Protein AF-A0A660TZJ4-F1 (afdb_monomer)

Mean predicted aligned error: 9.01 Å

Solvent-accessible surface area (backbone atoms only — not comparable to full-atom values): 4767 Å² total; per-residue (Å²): 112,68,70,72,44,49,77,55,35,62,67,72,46,77,50,72,47,54,35,86,86,77,70,45,68,69,79,51,64,51,74,41,53,75,43,70,70,37,44,49,54,37,26,66,71,46,34,64,36,73,56,94,92,39,66,38,86,49,69,86,82,68,74,78,73,73,79,83,63,75,80,80,77,131

Secondary structure (DSSP, 8-state):
-HHHHHTTS-EEEEEEEE-TTT--EEEEEEEEES-HHHHHHHHHHHTT-EETTEE-------------------

Sequence (74 aa):
MSELFAQYGEVTSTSIITDRETGRSRGFAFVEMADDAKALEAIEALNNQDLSGRPLNISEARPRKDNDRPRRDY

Structure (mmCIF, N/CA/C/O backbone):
data_AF-A0A660TZJ4-F1
#
_entry.id   AF-A0A660TZJ4-F1
#
loop_
_atom_site.group_PDB
_atom_site.id
_atom_site.type_symbol
_atom_site.label_atom_id
_atom_site.label_alt_id
_atom_site.label_comp_id
_atom_site.label_asym_id
_atom_site.label_entity_id
_atom_site.label_seq_id
_atom_site.pdbx_PDB_ins_code
_atom_site.Cartn_x
_atom_site.Cartn_y
_atom_site.Cartn_z
_atom_site.occupancy
_atom_site.B_iso_or_equiv
_atom_site.auth_seq_id
_atom_site.auth_comp_id
_atom_site.auth_asym_id
_atom_site.auth_atom_id
_atom_site.pdbx_PDB_model_num
ATOM 1 N N . MET A 1 1 ? -8.927 -0.453 -0.195 1.00 66.56 1 MET A N 1
ATOM 2 C CA . MET A 1 1 ? -7.453 -0.508 -0.373 1.00 66.56 1 MET A CA 1
ATOM 3 C C . MET A 1 1 ? -7.101 -1.534 -1.437 1.00 66.56 1 MET A C 1
ATOM 5 O O . MET A 1 1 ? -6.442 -1.160 -2.387 1.00 66.56 1 MET A O 1
ATOM 9 N N . SER A 1 2 ? -7.599 -2.771 -1.339 1.00 68.56 2 SER A N 1
ATOM 10 C CA . SER A 1 2 ? -7.490 -3.806 -2.383 1.00 68.56 2 SER A CA 1
ATOM 11 C C . SER A 1 2 ? -7.912 -3.323 -3.776 1.00 68.56 2 SER A C 1
ATOM 13 O O . SER A 1 2 ? -7.163 -3.523 -4.721 1.00 68.56 2 SER A O 1
ATOM 15 N N . GLU A 1 3 ? -9.041 -2.618 -3.913 1.00 74.38 3 GLU A N 1
ATOM 16 C CA .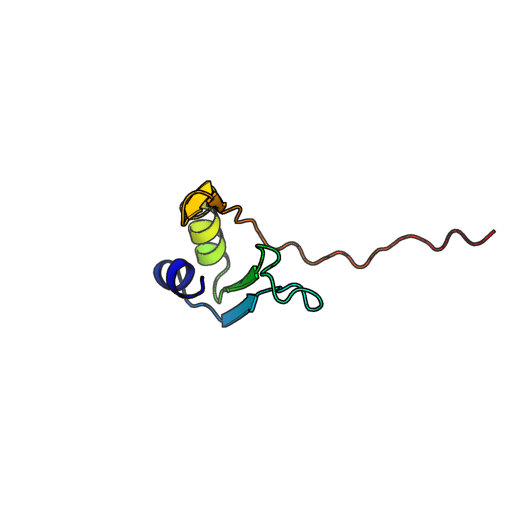 GLU A 1 3 ? -9.504 -2.125 -5.227 1.00 74.38 3 GLU A CA 1
ATOM 17 C C . GLU A 1 3 ? -8.542 -1.135 -5.905 1.00 74.38 3 GLU A C 1
ATOM 19 O O . GLU A 1 3 ? -8.452 -1.116 -7.128 1.00 74.38 3 GLU A O 1
ATOM 24 N N . LEU A 1 4 ? -7.787 -0.339 -5.133 1.00 77.25 4 LEU A N 1
ATOM 25 C CA . LEU A 1 4 ? -6.810 0.599 -5.700 1.00 77.25 4 LEU A CA 1
ATOM 26 C C . LEU A 1 4 ? -5.624 -0.133 -6.324 1.00 77.25 4 LEU A C 1
ATOM 28 O O . LEU A 1 4 ? -5.111 0.331 -7.334 1.00 77.25 4 LEU A O 1
ATOM 32 N N . PHE A 1 5 ? -5.203 -1.256 -5.741 1.00 77.25 5 PHE A N 1
ATOM 33 C CA . PHE A 1 5 ? -4.122 -2.086 -6.279 1.00 77.25 5 PHE A CA 1
ATOM 34 C C . PHE A 1 5 ? -4.615 -3.031 -7.378 1.00 77.25 5 PHE A C 1
ATOM 36 O O . PHE A 1 5 ? -3.878 -3.285 -8.328 1.00 77.25 5 PHE A O 1
ATOM 43 N N . ALA A 1 6 ? -5.878 -3.463 -7.307 1.00 79.62 6 ALA A N 1
ATOM 44 C CA . ALA A 1 6 ? -6.509 -4.327 -8.303 1.00 79.62 6 ALA A CA 1
ATOM 45 C C . ALA A 1 6 ? -6.533 -3.721 -9.720 1.00 79.62 6 ALA A C 1
ATOM 47 O O . ALA A 1 6 ? -6.594 -4.458 -10.699 1.00 79.62 6 ALA A O 1
ATOM 48 N N . GLN A 1 7 ? -6.466 -2.388 -9.850 1.00 82.31 7 GLN A N 1
ATOM 49 C CA . GLN A 1 7 ? -6.369 -1.729 -11.161 1.00 82.31 7 GLN A CA 1
ATOM 50 C C . GLN A 1 7 ? -4.987 -1.897 -11.820 1.00 82.31 7 GLN A C 1
ATOM 52 O O . GLN A 1 7 ? -4.880 -1.813 -13.040 1.00 82.31 7 GLN A O 1
ATOM 57 N N . TYR A 1 8 ? -3.933 -2.095 -11.021 1.00 83.31 8 TYR A N 1
ATOM 58 C CA . TYR A 1 8 ? -2.555 -2.214 -11.503 1.00 83.31 8 TYR A CA 1
ATOM 59 C C . TYR A 1 8 ? -2.155 -3.678 -11.700 1.00 83.31 8 TYR A C 1
ATOM 61 O O . TYR A 1 8 ? -1.387 -3.986 -12.610 1.00 83.31 8 TYR A O 1
ATOM 69 N N . GLY A 1 9 ? -2.691 -4.590 -10.885 1.00 80.75 9 GLY A N 1
ATOM 70 C CA . GLY A 1 9 ? -2.422 -6.019 -11.001 1.00 80.75 9 GLY A CA 1
ATOM 71 C C . GLY A 1 9 ? -3.267 -6.875 -10.064 1.00 80.75 9 GLY A C 1
ATOM 72 O O . GLY A 1 9 ? -4.084 -6.376 -9.293 1.00 80.75 9 GLY A O 1
ATOM 73 N N . GLU A 1 10 ? -3.057 -8.187 -10.133 1.00 85.88 10 GLU A N 1
ATOM 74 C CA . GLU A 1 10 ? -3.748 -9.141 -9.270 1.00 85.88 10 GLU A CA 1
ATOM 75 C C . GLU A 1 10 ? -3.194 -9.078 -7.839 1.00 85.88 10 GLU A C 1
ATOM 77 O O . GLU A 1 10 ? -1.989 -9.208 -7.608 1.00 85.88 10 GLU A O 1
ATOM 82 N N . VAL A 1 11 ? -4.094 -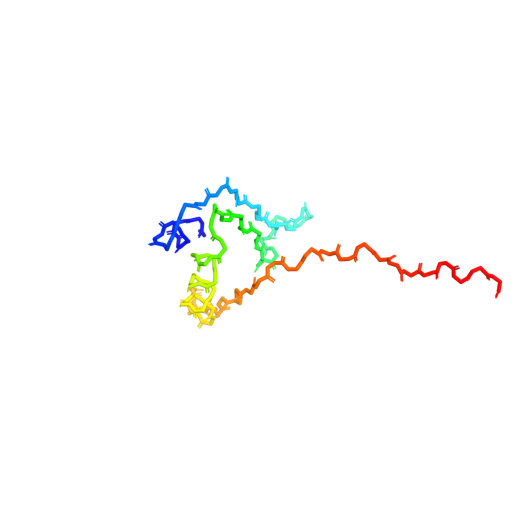8.853 -6.879 1.00 86.69 11 VAL A N 1
ATOM 83 C CA . VAL A 1 11 ? -3.777 -8.811 -5.451 1.00 86.69 11 VAL A CA 1
ATOM 84 C C . VAL A 1 11 ? -3.959 -10.208 -4.870 1.00 86.69 11 VAL A C 1
ATOM 86 O O . VAL A 1 11 ? -5.082 -10.704 -4.783 1.00 86.69 11 VAL A O 1
ATOM 89 N N . THR A 1 12 ? -2.864 -10.815 -4.428 1.00 86.94 12 THR A N 1
ATOM 90 C CA . THR A 1 12 ? -2.845 -12.145 -3.811 1.00 86.94 12 THR A CA 1
ATOM 91 C C . THR A 1 12 ? -3.381 -12.102 -2.384 1.00 86.94 12 THR A C 1
ATOM 93 O O . THR A 1 12 ? -4.147 -12.972 -1.971 1.00 86.94 12 THR A O 1
ATOM 96 N N . SER A 1 13 ? -2.992 -11.086 -1.608 1.00 83.94 13 SER A N 1
ATOM 97 C CA . SER A 1 13 ? -3.381 -10.990 -0.201 1.00 83.94 13 SER A CA 1
ATOM 98 C C . SER A 1 13 ? -3.374 -9.552 0.305 1.00 83.94 13 SER A C 1
ATOM 100 O O . SER A 1 13 ? -2.552 -8.734 -0.097 1.00 83.94 13 SER A O 1
ATOM 102 N N . THR A 1 14 ? -4.279 -9.225 1.228 1.00 84.94 14 THR A N 1
ATOM 103 C CA . THR A 1 14 ? -4.295 -7.920 1.903 1.00 84.94 14 THR A CA 1
ATOM 104 C C . THR A 1 14 ? -4.453 -8.094 3.403 1.00 84.94 14 THR A C 1
ATOM 106 O O . THR A 1 14 ? -5.455 -8.636 3.864 1.00 84.94 14 THR A O 1
ATOM 109 N N . SER A 1 15 ? -3.503 -7.575 4.174 1.00 84.25 15 SER A N 1
ATOM 110 C CA . SER A 1 15 ? -3.531 -7.566 5.636 1.00 84.25 15 SER A CA 1
ATOM 111 C C . SER A 1 15 ? -3.531 -6.133 6.151 1.00 84.25 15 SER A C 1
ATOM 113 O O . SER A 1 15 ? -2.509 -5.449 6.143 1.00 84.25 15 SER A O 1
ATOM 115 N N . ILE A 1 16 ? -4.684 -5.663 6.623 1.00 82.00 16 ILE A N 1
ATOM 116 C CA . ILE A 1 16 ? -4.826 -4.334 7.227 1.00 82.00 16 ILE A CA 1
ATOM 117 C C . ILE A 1 16 ? -4.449 -4.435 8.700 1.00 82.00 16 ILE A C 1
ATOM 119 O O . ILE A 1 16 ? -5.054 -5.204 9.447 1.00 82.00 16 ILE A O 1
ATOM 123 N N . ILE A 1 17 ? -3.474 -3.640 9.141 1.00 82.19 17 ILE A N 1
ATOM 124 C CA . ILE A 1 17 ? -3.097 -3.627 10.550 1.00 82.19 17 ILE A CA 1
ATOM 125 C C . ILE A 1 17 ? -3.932 -2.574 11.270 1.00 82.19 17 ILE A C 1
ATOM 127 O O . ILE A 1 17 ? -3.692 -1.364 11.197 1.00 82.19 17 ILE A O 1
ATOM 131 N N . THR A 1 18 ? -4.938 -3.053 11.988 1.00 79.44 18 THR A N 1
ATOM 132 C CA . THR A 1 18 ? -5.752 -2.242 12.887 1.00 79.44 18 THR A CA 1
ATOM 133 C C . THR A 1 18 ? -5.217 -2.332 14.309 1.00 79.44 18 THR A C 1
ATOM 135 O O . THR A 1 18 ? -4.667 -3.351 14.729 1.00 79.44 18 THR A O 1
ATOM 138 N N . ASP A 1 19 ? -5.353 -1.246 15.059 1.00 78.81 19 ASP A N 1
ATOM 139 C CA . ASP A 1 19 ? -5.020 -1.223 16.471 1.00 78.81 19 ASP A CA 1
ATOM 140 C C . ASP A 1 19 ? -6.033 -2.084 17.225 1.00 78.81 19 ASP A C 1
ATOM 142 O O . ASP A 1 19 ? -7.236 -1.823 17.182 1.00 78.81 19 ASP A O 1
ATOM 146 N N . ARG A 1 20 ? -5.562 -3.157 17.863 1.00 66.62 20 ARG A N 1
ATOM 147 C CA . ARG A 1 20 ? -6.452 -4.146 18.487 1.00 66.62 20 ARG A CA 1
ATOM 148 C C . ARG A 1 20 ? -7.072 -3.646 19.794 1.00 66.62 20 ARG A C 1
ATOM 150 O O . ARG A 1 20 ? -8.051 -4.231 20.240 1.00 66.62 20 ARG A O 1
ATOM 157 N N . GLU A 1 21 ? -6.511 -2.595 20.390 1.00 73.25 21 GLU A N 1
ATOM 158 C CA . GLU A 1 21 ? -6.971 -2.018 21.657 1.00 73.25 21 GLU A CA 1
ATOM 159 C C . GLU A 1 21 ? -8.020 -0.925 21.436 1.00 73.25 21 GLU A C 1
ATOM 161 O O . GLU A 1 21 ? -9.031 -0.882 22.130 1.00 73.25 21 GLU A O 1
ATOM 166 N N . THR A 1 22 ? -7.821 -0.065 20.436 1.00 76.19 22 THR A N 1
ATOM 167 C CA . THR A 1 2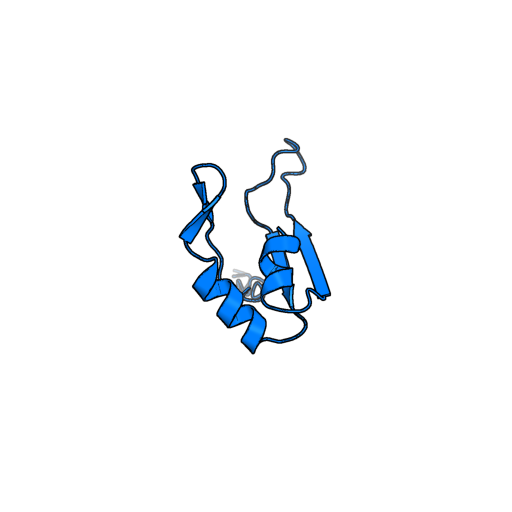2 ? -8.732 1.051 20.131 1.00 76.19 22 THR A CA 1
ATOM 168 C C . THR A 1 22 ? -9.679 0.772 18.965 1.00 76.19 22 THR A C 1
ATOM 170 O O . THR A 1 22 ? -10.572 1.576 18.695 1.00 76.19 22 THR A O 1
ATOM 173 N N . GLY A 1 23 ? -9.468 -0.320 18.222 1.00 68.00 23 GLY A N 1
ATOM 174 C CA . GLY A 1 23 ? -10.191 -0.627 16.984 1.00 68.00 23 GLY A CA 1
ATOM 175 C C . GLY A 1 23 ? -9.903 0.354 15.841 1.00 68.00 23 GLY A C 1
ATOM 176 O O . GLY A 1 23 ? -10.484 0.233 14.764 1.00 68.00 23 GLY A O 1
ATOM 177 N N . ARG A 1 24 ? -9.016 1.340 16.045 1.00 69.88 24 ARG A N 1
ATOM 178 C CA . ARG A 1 24 ? -8.666 2.328 15.025 1.00 69.88 24 ARG A CA 1
ATOM 179 C C . ARG A 1 24 ? -7.631 1.745 14.080 1.00 69.88 24 ARG A C 1
ATOM 181 O O . ARG A 1 24 ? -6.611 1.206 14.497 1.00 69.88 24 ARG A O 1
ATOM 188 N N . SER A 1 25 ? -7.855 1.888 12.783 1.00 65.75 25 SER A N 1
ATOM 189 C CA . SER A 1 25 ? -6.862 1.550 11.766 1.00 65.75 25 SER A CA 1
ATOM 190 C C . SER A 1 25 ? -5.555 2.281 12.072 1.00 65.75 25 SER A C 1
ATOM 192 O O . SER A 1 25 ? -5.552 3.511 12.140 1.00 65.75 25 SER A O 1
ATOM 194 N N . ARG A 1 26 ? -4.428 1.563 12.221 1.00 68.88 26 ARG A N 1
ATOM 195 C CA . ARG A 1 26 ? -3.130 2.227 12.461 1.00 68.88 26 ARG A CA 1
ATOM 196 C C . ARG A 1 26 ? -2.640 3.010 11.235 1.00 68.88 26 ARG A C 1
ATOM 198 O O . ARG A 1 26 ? -1.627 3.698 11.306 1.00 68.88 26 ARG A O 1
ATOM 205 N N . GLY A 1 27 ? -3.390 2.946 10.133 1.00 72.50 27 GLY A N 1
ATOM 206 C CA . GLY A 1 27 ? -3.129 3.680 8.902 1.00 72.50 27 GLY A CA 1
ATOM 207 C C . GLY A 1 27 ? -2.132 2.978 7.989 1.00 72.50 27 GLY A C 1
ATOM 208 O O . GLY A 1 27 ? -1.568 3.626 7.120 1.00 72.50 27 GLY A O 1
ATOM 209 N N . PHE A 1 28 ? -1.903 1.678 8.188 1.00 77.88 28 PHE A N 1
ATOM 210 C CA . PHE A 1 28 ? -1.031 0.874 7.340 1.00 77.88 28 PHE A CA 1
ATOM 211 C C . PHE A 1 28 ? -1.623 -0.509 7.077 1.00 77.88 28 PHE A C 1
ATOM 213 O O . PHE A 1 28 ? -2.289 -1.109 7.925 1.00 77.88 28 PHE A O 1
ATOM 220 N N . ALA A 1 29 ? -1.369 -1.001 5.872 1.00 81.12 29 ALA A N 1
ATOM 221 C CA . ALA A 1 29 ? -1.779 -2.307 5.397 1.00 81.12 29 ALA A CA 1
ATOM 222 C C . ALA A 1 29 ? -0.646 -2.901 4.560 1.00 81.12 29 ALA A C 1
ATOM 224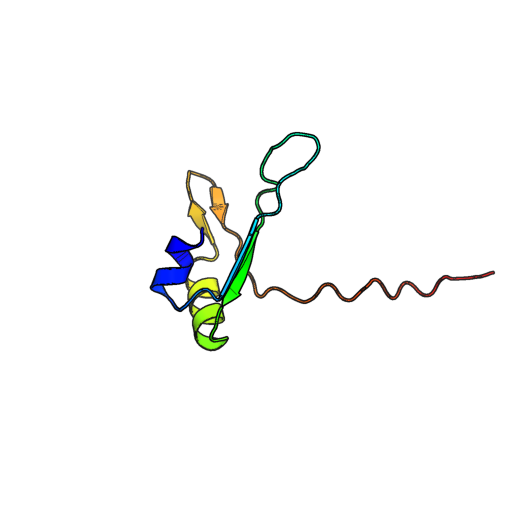 O O . ALA A 1 29 ? 0.098 -2.168 3.913 1.00 81.12 29 ALA A O 1
ATOM 225 N N . PHE A 1 30 ? -0.535 -4.221 4.582 1.00 85.44 30 PHE A N 1
ATOM 226 C CA . PHE A 1 30 ? 0.333 -4.983 3.699 1.00 85.44 30 PHE A CA 1
ATOM 227 C C . PHE A 1 30 ? -0.511 -5.526 2.555 1.00 85.44 30 PHE A C 1
ATOM 229 O O . PHE A 1 30 ? -1.579 -6.094 2.791 1.00 85.44 30 PHE A O 1
ATOM 236 N N . VAL A 1 31 ? -0.044 -5.316 1.332 1.00 83.62 31 VAL A N 1
ATOM 237 C CA . VAL A 1 31 ? -0.663 -5.840 0.116 1.00 83.62 31 VAL A CA 1
ATOM 238 C C . VAL A 1 31 ? 0.382 -6.708 -0.564 1.00 83.62 31 VAL A C 1
ATOM 240 O O . VAL A 1 31 ? 1.495 -6.253 -0.812 1.00 83.62 31 VAL A O 1
ATOM 243 N N . GLU A 1 32 ? 0.025 -7.959 -0.806 1.00 85.56 32 GLU A N 1
ATOM 244 C CA . GLU A 1 32 ? 0.811 -8.920 -1.564 1.00 85.56 32 GLU A CA 1
ATOM 245 C C . GLU A 1 32 ? 0.239 -8.973 -2.979 1.00 85.56 32 GLU A C 1
ATOM 247 O O . GLU A 1 32 ? -0.954 -9.225 -3.161 1.00 85.56 32 GLU A O 1
ATOM 252 N N . MET A 1 33 ? 1.084 -8.685 -3.962 1.00 86.19 33 MET A N 1
ATOM 253 C CA . MET A 1 33 ? 0.743 -8.704 -5.384 1.00 86.19 33 MET A CA 1
ATOM 254 C C . MET A 1 33 ? 1.254 -10.001 -6.008 1.00 86.19 33 MET A C 1
ATOM 256 O O . MET A 1 33 ? 2.253 -10.553 -5.550 1.00 86.19 33 MET A O 1
ATOM 260 N N . ALA A 1 34 ? 0.599 -10.469 -7.069 1.00 87.25 34 ALA A N 1
ATOM 261 C CA . ALA A 1 34 ? 1.062 -11.634 -7.822 1.00 87.25 34 ALA A CA 1
ATOM 262 C C . ALA A 1 34 ? 2.336 -11.350 -8.642 1.00 87.25 34 ALA A C 1
ATOM 264 O O . ALA A 1 34 ? 3.081 -12.274 -8.957 1.00 87.25 34 ALA A O 1
ATOM 265 N N . ASP A 1 35 ? 2.578 -10.080 -8.985 1.00 88.06 35 ASP A N 1
ATOM 266 C CA . ASP A 1 35 ? 3.681 -9.646 -9.840 1.00 88.06 35 ASP A CA 1
ATOM 267 C C . ASP A 1 35 ? 4.398 -8.422 -9.240 1.00 88.06 35 ASP A C 1
ATOM 269 O O . ASP A 1 35 ? 3.768 -7.398 -8.949 1.00 88.06 35 ASP A O 1
ATOM 273 N N . ASP A 1 36 ? 5.717 -8.529 -9.055 1.00 84.75 36 ASP A N 1
ATOM 274 C CA . ASP A 1 36 ? 6.560 -7.469 -8.484 1.00 84.75 36 ASP A CA 1
ATOM 275 C C . ASP A 1 36 ? 6.613 -6.211 -9.362 1.00 84.75 36 ASP A C 1
ATOM 277 O O . ASP A 1 36 ? 6.647 -5.096 -8.837 1.00 84.75 36 ASP A O 1
ATOM 281 N N . ALA A 1 37 ? 6.576 -6.349 -10.694 1.00 88.00 37 ALA A N 1
ATOM 282 C CA . ALA A 1 37 ? 6.593 -5.186 -11.578 1.00 88.00 37 ALA A CA 1
ATOM 283 C C . ALA A 1 37 ? 5.290 -4.390 -11.432 1.00 88.00 37 ALA A C 1
ATOM 285 O O . ALA A 1 37 ? 5.322 -3.165 -11.302 1.00 88.00 37 ALA A O 1
ATOM 286 N N .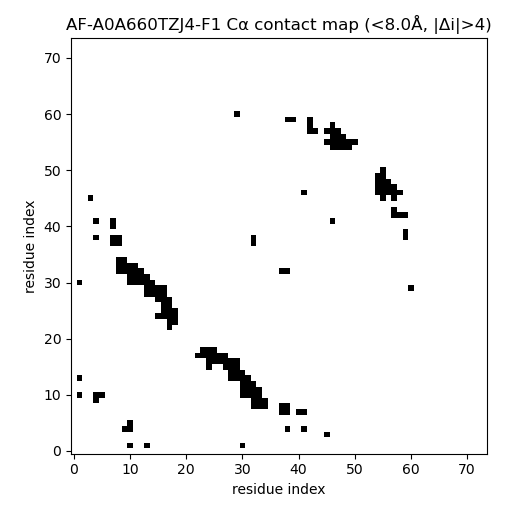 LYS A 1 38 ? 4.148 -5.086 -11.342 1.00 86.75 38 LYS A N 1
ATOM 287 C CA . LYS A 1 38 ? 2.853 -4.448 -11.050 1.00 86.75 38 LYS A CA 1
ATOM 288 C C . LYS A 1 38 ? 2.788 -3.840 -9.657 1.00 86.75 38 LYS A C 1
ATOM 290 O O . LYS A 1 38 ? 2.166 -2.791 -9.486 1.00 86.75 38 LYS A O 1
ATOM 295 N N . ALA A 1 39 ? 3.433 -4.463 -8.673 1.00 84.81 39 ALA A N 1
ATOM 296 C CA . ALA A 1 39 ? 3.544 -3.901 -7.334 1.00 84.81 39 ALA A CA 1
ATOM 297 C C . ALA A 1 39 ? 4.288 -2.560 -7.349 1.00 84.81 39 ALA A C 1
ATOM 299 O O . ALA A 1 39 ? 3.785 -1.590 -6.787 1.00 84.81 39 ALA A O 1
ATOM 300 N N . LEU A 1 40 ? 5.440 -2.490 -8.021 1.00 86.38 40 LEU A N 1
ATOM 301 C CA . LEU A 1 40 ? 6.231 -1.264 -8.165 1.00 86.38 40 LEU A CA 1
ATOM 302 C C . LEU A 1 40 ? 5.453 -0.155 -8.882 1.00 86.38 40 LEU A C 1
ATOM 304 O O . LEU A 1 40 ? 5.379 0.952 -8.353 1.00 86.38 40 LEU A O 1
ATOM 308 N N . GLU A 1 41 ? 4.796 -0.458 -10.007 1.00 88.19 41 GLU A N 1
ATOM 309 C CA . GLU A 1 41 ? 3.949 0.516 -10.715 1.00 88.19 41 GLU A CA 1
ATOM 310 C C . GLU A 1 41 ? 2.834 1.064 -9.806 1.00 88.19 41 GLU A C 1
ATOM 312 O O . GLU A 1 41 ? 2.605 2.273 -9.746 1.00 88.19 41 GLU A O 1
ATOM 317 N N . ALA A 1 42 ? 2.163 0.185 -9.052 1.00 85.88 42 ALA A N 1
ATOM 318 C CA . ALA A 1 42 ? 1.119 0.583 -8.112 1.00 85.88 42 ALA A CA 1
ATOM 319 C C . ALA A 1 42 ? 1.674 1.438 -6.966 1.00 85.88 42 ALA A C 1
ATOM 321 O O . ALA A 1 42 ? 1.035 2.409 -6.561 1.00 85.88 42 ALA A O 1
ATOM 322 N N . ILE A 1 43 ? 2.857 1.088 -6.446 1.00 86.44 43 ILE A N 1
ATOM 323 C CA . ILE A 1 43 ? 3.562 1.867 -5.430 1.00 86.44 43 ILE A CA 1
ATOM 324 C C . ILE A 1 43 ? 3.831 3.266 -5.977 1.00 86.44 43 ILE A C 1
ATOM 326 O O . ILE A 1 43 ? 3.408 4.227 -5.356 1.00 86.44 43 ILE A O 1
ATOM 330 N N . GLU A 1 44 ? 4.467 3.412 -7.134 1.00 86.88 44 GLU A N 1
ATOM 331 C CA . GLU A 1 44 ? 4.820 4.729 -7.676 1.00 86.88 44 GLU A CA 1
ATOM 332 C C . GLU A 1 44 ? 3.594 5.586 -8.017 1.00 86.88 44 GLU A C 1
ATOM 334 O O . GLU A 1 44 ? 3.594 6.787 -7.748 1.00 86.88 44 GLU A O 1
ATOM 339 N N . ALA A 1 45 ? 2.533 4.977 -8.552 1.00 86.06 45 ALA A N 1
ATOM 340 C CA . ALA A 1 45 ? 1.324 5.694 -8.945 1.00 86.06 45 ALA A CA 1
ATOM 341 C C . ALA A 1 45 ? 0.429 6.085 -7.756 1.00 86.06 45 ALA A C 1
ATOM 343 O O . ALA A 1 45 ? -0.212 7.138 -7.779 1.00 86.06 45 ALA A O 1
ATOM 344 N N . LEU A 1 46 ? 0.361 5.245 -6.716 1.00 83.88 46 LEU A N 1
ATOM 345 C CA . LEU A 1 46 ? -0.490 5.482 -5.546 1.00 83.88 46 LEU A CA 1
ATOM 346 C C . LEU A 1 46 ? 0.252 6.143 -4.377 1.00 83.88 46 LEU A C 1
ATOM 348 O O . LEU A 1 46 ? -0.383 6.705 -3.481 1.00 83.88 46 LEU A O 1
ATOM 352 N N . ASN A 1 47 ? 1.581 6.080 -4.341 1.00 85.81 47 ASN A N 1
ATOM 353 C CA . ASN A 1 47 ? 2.371 6.726 -3.303 1.00 85.81 47 ASN A CA 1
ATOM 354 C C . ASN A 1 47 ? 2.216 8.248 -3.389 1.00 85.81 47 ASN A C 1
ATOM 356 O O . ASN A 1 47 ? 2.387 8.853 -4.441 1.00 85.81 47 ASN A O 1
ATOM 360 N N . ASN A 1 48 ? 1.923 8.875 -2.252 1.00 82.69 48 ASN A N 1
ATOM 361 C CA . ASN A 1 48 ? 1.547 10.283 -2.114 1.00 82.69 48 ASN A CA 1
ATOM 362 C C . ASN A 1 48 ? 0.215 10.678 -2.776 1.00 82.69 48 ASN A C 1
ATOM 364 O O . ASN A 1 48 ? -0.073 11.871 -2.869 1.00 82.69 48 ASN A O 1
ATOM 368 N N . GLN A 1 49 ? -0.635 9.726 -3.180 1.00 82.81 49 GLN A N 1
ATOM 369 C CA . GLN A 1 49 ? -2.022 10.050 -3.525 1.00 82.81 49 GLN A CA 1
ATOM 370 C C . GLN A 1 49 ? -2.778 10.527 -2.285 1.00 82.81 49 GLN A C 1
ATOM 372 O O . GLN A 1 49 ? -2.675 9.933 -1.209 1.00 82.81 49 GLN A O 1
ATOM 377 N N . ASP A 1 50 ? -3.573 11.581 -2.444 1.00 81.00 50 ASP A N 1
ATOM 378 C CA . ASP A 1 50 ? -4.455 12.055 -1.386 1.00 81.00 50 ASP A CA 1
ATOM 379 C C . ASP A 1 50 ? -5.6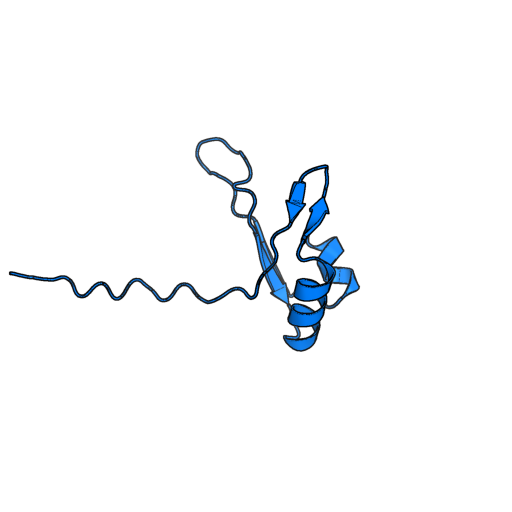94 11.156 -1.312 1.00 81.00 50 ASP A C 1
ATOM 381 O O . ASP A 1 50 ? -6.499 11.101 -2.243 1.00 81.00 50 ASP A O 1
ATOM 385 N N . LEU A 1 51 ? -5.838 10.415 -0.211 1.00 75.50 51 LEU A N 1
ATOM 386 C CA . LEU A 1 51 ? -7.025 9.615 0.061 1.00 75.50 51 LEU A CA 1
ATOM 387 C C . LEU A 1 51 ? -7.738 10.185 1.284 1.00 75.50 51 LEU A C 1
ATOM 389 O O . LEU A 1 51 ? -7.251 10.090 2.411 1.00 75.50 51 LEU A O 1
ATOM 393 N N . SER A 1 52 ? -8.927 10.743 1.058 1.00 71.44 52 SER A N 1
ATOM 394 C CA . SER A 1 52 ? -9.778 11.318 2.107 1.00 71.44 52 SER A CA 1
ATOM 395 C C . SER A 1 52 ? -9.089 12.422 2.927 1.00 71.44 52 SER A C 1
ATOM 397 O O . SER A 1 52 ? -9.250 12.476 4.148 1.00 71.44 52 SER A O 1
ATOM 399 N N . GLY A 1 53 ? -8.323 13.304 2.273 1.00 80.25 53 GLY A N 1
ATOM 400 C CA . GLY A 1 53 ? -7.635 14.425 2.921 1.00 80.25 53 GLY A CA 1
ATOM 401 C C . GLY A 1 53 ? -6.346 14.026 3.636 1.00 80.25 53 GLY A C 1
ATOM 402 O O . GLY A 1 53 ? -5.882 14.750 4.523 1.00 80.25 53 GLY A O 1
ATOM 403 N N . ARG A 1 54 ? -5.797 12.847 3.323 1.00 78.50 54 ARG A N 1
ATOM 404 C CA . ARG A 1 54 ? -4.546 12.360 3.900 1.00 78.50 54 ARG A CA 1
ATOM 405 C C . ARG A 1 54 ? -3.690 11.696 2.820 1.00 78.50 54 ARG A C 1
ATOM 407 O O . ARG A 1 54 ? -4.180 10.789 2.146 1.00 78.50 54 ARG A O 1
ATOM 414 N N . PRO A 1 55 ? -2.408 12.076 2.683 1.00 81.38 55 PRO A N 1
ATOM 415 C CA . PRO A 1 55 ? -1.523 11.437 1.723 1.00 81.38 55 PRO A CA 1
ATOM 416 C C . PRO A 1 55 ? -1.274 9.984 2.136 1.00 81.38 55 PRO A C 1
ATOM 418 O O . PRO A 1 55 ? -0.888 9.698 3.276 1.00 81.38 55 PRO A O 1
ATOM 421 N N . LEU A 1 56 ? -1.500 9.062 1.206 1.00 81.94 56 LEU A N 1
ATOM 422 C CA . LEU A 1 56 ? -1.122 7.666 1.349 1.00 81.94 56 LEU A CA 1
ATOM 423 C C . LEU A 1 56 ? 0.382 7.533 1.160 1.00 81.94 56 LEU A C 1
ATOM 425 O O . LEU A 1 56 ? 0.950 8.069 0.215 1.00 81.94 56 LEU A O 1
ATOM 429 N N . ASN A 1 57 ? 1.025 6.781 2.044 1.00 83.00 57 ASN A N 1
ATOM 430 C CA . ASN A 1 57 ? 2.426 6.428 1.890 1.00 83.00 57 ASN A CA 1
ATOM 431 C C . ASN A 1 57 ? 2.493 4.944 1.546 1.00 83.00 57 ASN A C 1
ATOM 433 O O . ASN A 1 57 ? 2.145 4.095 2.371 1.00 83.00 57 ASN A O 1
ATOM 437 N N . ILE A 1 58 ? 2.859 4.653 0.305 1.00 84.19 58 ILE A N 1
ATOM 438 C CA . ILE A 1 58 ? 2.931 3.294 -0.219 1.00 84.19 58 ILE A CA 1
ATOM 439 C C . ILE A 1 58 ? 4.384 3.076 -0.610 1.00 84.19 58 ILE A C 1
ATOM 441 O O . ILE A 1 58 ? 4.997 3.900 -1.279 1.00 84.19 58 ILE A O 1
ATOM 445 N N . SER A 1 59 ? 4.964 1.992 -0.118 1.00 83.31 59 SER A N 1
ATOM 446 C CA . SER A 1 59 ? 6.366 1.656 -0.338 1.00 83.31 59 SER A CA 1
ATOM 447 C C . SER A 1 59 ? 6.522 0.146 -0.384 1.00 83.31 59 SER A C 1
ATOM 449 O O . SER A 1 59 ? 5.677 -0.589 0.132 1.00 83.31 59 SER A O 1
ATOM 451 N N . GLU A 1 60 ? 7.602 -0.305 -1.017 1.00 82.62 60 GLU A N 1
ATOM 452 C CA . GLU A 1 60 ? 7.957 -1.719 -1.076 1.00 82.62 60 GLU A CA 1
ATOM 453 C C . GLU A 1 60 ? 8.017 -2.299 0.343 1.00 82.62 60 GLU A C 1
ATOM 455 O O . GLU A 1 60 ? 8.750 -1.810 1.216 1.00 82.62 60 GLU A O 1
ATOM 460 N N . ALA A 1 61 ? 7.208 -3.332 0.581 1.00 76.62 61 ALA A N 1
ATOM 461 C CA . ALA A 1 61 ? 7.114 -3.984 1.873 1.00 76.62 61 ALA A CA 1
ATOM 462 C C . ALA A 1 61 ? 8.405 -4.757 2.142 1.00 76.62 61 ALA A C 1
ATOM 464 O O . ALA A 1 61 ? 8.548 -5.925 1.793 1.00 76.62 61 ALA A O 1
ATOM 465 N N . ARG A 1 62 ? 9.364 -4.106 2.801 1.00 72.00 62 ARG A N 1
ATOM 466 C CA . ARG A 1 62 ? 10.569 -4.803 3.241 1.00 72.00 62 ARG A CA 1
ATOM 467 C C . ARG A 1 62 ? 10.177 -5.816 4.312 1.00 72.00 62 ARG A C 1
ATOM 469 O O . ARG A 1 62 ? 9.535 -5.414 5.294 1.00 72.00 62 ARG A O 1
ATOM 476 N N . PRO A 1 63 ? 10.574 -7.098 4.181 1.00 64.56 63 PRO A N 1
ATOM 477 C CA . PRO A 1 63 ? 10.399 -8.042 5.266 1.00 64.56 63 PRO A CA 1
AT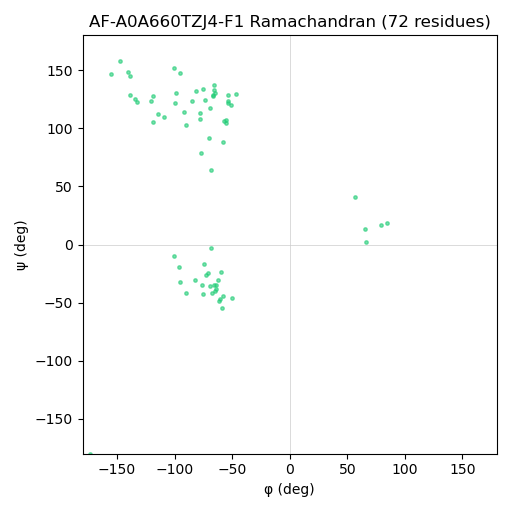OM 478 C C . PRO A 1 63 ? 11.054 -7.420 6.490 1.00 64.56 63 PRO A C 1
ATOM 480 O O . PRO A 1 63 ? 12.189 -6.930 6.421 1.00 64.56 63 PRO A O 1
ATOM 483 N N . ARG A 1 64 ? 10.317 -7.370 7.603 1.00 54.25 64 ARG A N 1
ATOM 484 C CA . ARG A 1 64 ? 10.919 -6.988 8.875 1.00 54.25 64 ARG A CA 1
ATOM 485 C C . ARG A 1 64 ? 12.057 -7.975 9.079 1.00 54.25 64 ARG A C 1
ATOM 487 O O . ARG A 1 64 ? 11.797 -9.147 9.327 1.00 54.25 64 ARG A O 1
ATOM 494 N N . LYS A 1 65 ? 13.300 -7.516 8.905 1.00 52.03 65 LYS A N 1
ATOM 495 C CA . LYS A 1 65 ? 14.461 -8.238 9.408 1.00 52.03 65 LYS A CA 1
ATOM 496 C C . LYS A 1 65 ? 14.170 -8.406 10.883 1.00 52.03 65 LYS A C 1
ATOM 498 O O . LYS A 1 65 ? 14.112 -7.413 11.613 1.00 52.03 65 LYS A O 1
ATOM 503 N N . ASP A 1 66 ? 13.847 -9.643 11.247 1.00 54.62 66 ASP A N 1
ATOM 504 C CA . ASP A 1 66 ? 13.721 -10.044 12.628 1.00 54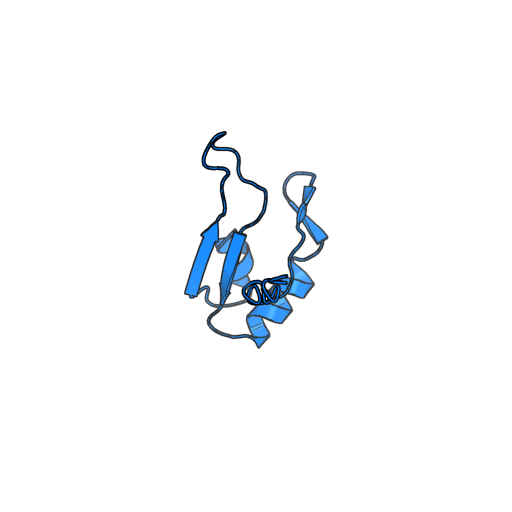.62 66 ASP A CA 1
ATOM 505 C C . ASP A 1 66 ? 14.945 -9.492 13.343 1.00 54.62 66 ASP A C 1
ATOM 507 O O . ASP A 1 66 ? 16.060 -9.501 12.819 1.00 54.62 66 ASP A O 1
ATOM 511 N N . ASN A 1 67 ? 14.652 -8.819 14.436 1.00 56.06 67 ASN A N 1
ATOM 512 C CA . ASN A 1 67 ? 15.543 -7.970 15.181 1.00 56.06 67 ASN A CA 1
ATOM 513 C C . ASN A 1 67 ? 16.757 -8.798 15.630 1.00 56.06 67 ASN A C 1
ATOM 515 O O . ASN A 1 67 ? 16.763 -9.306 16.747 1.00 56.06 67 ASN A O 1
ATOM 519 N N . ASP A 1 68 ? 17.794 -8.874 14.789 1.00 56.38 68 ASP A N 1
ATOM 520 C CA . ASP A 1 68 ? 19.164 -9.227 15.162 1.00 56.38 68 ASP A CA 1
ATOM 521 C C . ASP A 1 68 ? 19.702 -8.077 16.022 1.00 56.38 68 ASP A C 1
ATOM 523 O O . ASP A 1 68 ? 20.562 -7.282 15.654 1.00 56.38 68 ASP A O 1
ATOM 527 N N . ARG A 1 69 ? 19.077 -7.892 17.185 1.00 59.56 69 ARG A N 1
ATOM 528 C CA . ARG A 1 69 ? 19.787 -7.367 18.330 1.00 59.56 69 ARG A CA 1
ATOM 529 C C . ARG A 1 69 ? 20.551 -8.575 18.831 1.00 59.56 69 ARG A C 1
ATOM 531 O O . ARG A 1 69 ? 19.901 -9.456 19.403 1.00 59.56 69 ARG A O 1
ATOM 538 N N . PRO A 1 70 ? 21.883 -8.644 18.658 1.00 62.31 70 PRO A N 1
ATOM 539 C CA . PRO A 1 70 ? 22.645 -9.543 19.497 1.00 62.31 70 PRO A CA 1
ATOM 540 C C . PRO A 1 70 ? 22.224 -9.213 20.927 1.00 62.31 70 PRO A C 1
ATOM 542 O O . PRO A 1 70 ? 22.300 -8.056 21.359 1.00 62.31 70 PRO A O 1
ATOM 545 N N . ARG A 1 71 ? 21.673 -10.211 21.625 1.00 62.16 71 ARG A N 1
ATOM 546 C CA . ARG A 1 71 ? 21.556 -10.144 23.074 1.00 62.16 71 ARG A CA 1
ATOM 547 C C . ARG A 1 71 ? 22.973 -9.888 23.546 1.00 62.16 71 ARG A C 1
ATOM 549 O O . ARG A 1 71 ? 23.848 -10.738 23.411 1.00 62.16 71 ARG A O 1
ATOM 556 N N . ARG A 1 72 ? 23.226 -8.649 23.947 1.00 65.75 72 ARG A N 1
ATOM 557 C CA . ARG A 1 72 ? 24.483 -8.258 24.552 1.00 65.75 72 ARG A CA 1
ATOM 558 C C . ARG A 1 72 ? 24.386 -8.785 25.976 1.00 65.75 72 ARG A C 1
ATOM 560 O O . ARG A 1 72 ? 23.948 -8.082 26.877 1.00 65.75 72 ARG A O 1
ATOM 567 N N . ASP A 1 73 ? 24.614 -10.088 26.093 1.00 69.38 73 ASP A N 1
ATOM 568 C CA . ASP A 1 73 ? 24.923 -10.741 27.347 1.00 69.38 73 ASP A CA 1
ATOM 569 C C . ASP A 1 73 ? 26.288 -10.213 27.815 1.00 69.38 73 ASP A C 1
ATOM 571 O O . ASP A 1 73 ? 27.245 -10.182 27.036 1.00 69.38 73 ASP A O 1
ATOM 575 N N . TYR A 1 74 ? 26.314 -9.844 29.099 1.00 55.47 74 TYR A N 1
ATOM 576 C CA . TYR A 1 74 ? 27.439 -9.420 29.941 1.00 55.47 74 TYR A CA 1
ATOM 577 C C . TYR A 1 74 ? 27.848 -7.937 29.926 1.00 55.47 74 TYR A C 1
ATOM 579 O O . TYR A 1 74 ? 28.439 -7.446 28.937 1.00 55.47 74 TYR A O 1
#

Radius of gyration: 15.47 Å; Cα contacts (8 Å, |Δi|>4): 85; chains: 1; bounding box: 38×27×42 Å

Nearest PDB structures (foldseek):
  6gc5-assembly5_C  TM=9.554E-01  e=2.652E-05  Homo sapiens
  6gd3-assembly2_B  TM=9.577E-01  e=4.879E-05  Homo sapiens
  2dnm-assembly1_A  TM=8.610E-01  e=1.348E-04  Homo sapiens
  8ilz-assembly1_A  TM=9.427E-01  e=6.402E-04  Homo sapiens
  8pvl-assembly1_CI  TM=8.300E-01  e=2.317E-04  Thermochaetoides thermo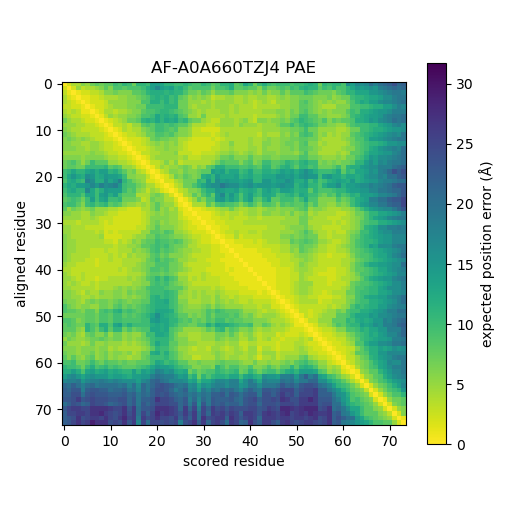phila DSM 1495

pLDDT: mean 77.09, std 9.85, range [52.03, 88.19]

Foldseek 3Di:
DLVLLVVLAAWPDKAFDADPVPRHGPLDIDTHGPDPVSLVVSQVVQQQDQDPNDGRHGDDDDPPPPDPPPPPDD